Protein AF-A0A7S3REQ7-F1 (afdb_monomer)

Solvent-accessible surface area (backbone atoms only — not comparable to full-atom values): 10760 Å² total; per-residue (Å²): 141,84,82,83,81,77,80,78,79,78,77,77,80,77,82,78,81,77,78,81,82,80,76,94,77,82,92,74,96,72,90,78,77,92,70,91,80,74,68,68,62,64,54,51,56,54,49,48,52,51,52,54,48,50,57,35,47,73,63,22,51,68,44,98,86,69,49,41,22,11,65,69,78,65,46,72,83,40,31,57,56,64,66,68,45,51,27,49,51,52,10,56,74,68,71,48,57,46,77,49,53,65,56,72,48,95,43,92,86,44,72,34,63,54,50,59,65,39,61,78,68,54,61,82,80,71,82,72,51,73,67,59,48,51,54,48,50,54,51,48,53,66,70,52,55,83,70,71,77,67,93,55,93,70,60,67,72,61,54,51,55,58,63,76,73,110

Radius of gyration: 23.14 Å; Cα contacts (8 Å, |Δi|>4): 90; chains: 1; bounding box: 43×67×68 Å

Organism: NCBI:txid141414

Mean predicted aligned error: 14.49 Å

pLDDT: mean 77.17, std 16.41, range [40.5, 95.62]

Sequence (166 aa):
SERHDAQRLLISGGAFGTVPVRPPGKDGSDEGEEGRTGDGHANDVQNLFRQVDARWVSSSVQSADGVINCSVCGREGHPACGMRYWTALRAAWLRAAEEEIEHEPESFEDPGSLQTSRAGLVGPIRDLSEGELEDLEDCLDAVVRPFPRLKRSVPLTQAVQCAEAL

Nearest PDB structures (foldseek):
  7qtt-assembly1_I  TM=2.942E-01  e=1.526E+00  Homo sapiens
  8i0t-assembly1_v  TM=2.294E-01  e=1.350E+00  Homo sapiens
  8ch6-assembly1_I  TM=2.371E-01  e=1.836E+00  Homo sapiens

Secondary structure (DSSP, 8-state):
-------------PPP-PPPPPP-PPP-----------SHHHHHHHHHHHHHHHHHHHHSEEPTTSPEEPTTT--BS-S--SHHHHHHHHHHHHT--HHHHHS--SSSS--HHHHHHHHTTS-S-PPPPHHHHHHHHHHHHHH----PPPSS---HHHHHHHHHT-

Foldseek 3Di:
DDDDPPPPPPPPDDDDDDDDDDDDDDDDDDDDDPDPDDPPPVVQLVVLLVVLQVVLQVVFDQDPVRWTADPDPRDTDGSHDDDQSVLSSVCSNLVHDSVQSSDDAPDPPRCGSSNVVCVVVPDDPDDDDPVSVVVVVVVVVVVVDVPPPDPDDDPPVVVVVVVVVD

Structure (mmCIF, N/CA/C/O backbone):
data_AF-A0A7S3REQ7-F1
#
_entry.id   AF-A0A7S3REQ7-F1
#
loop_
_atom_site.group_PDB
_atom_site.id
_atom_site.type_symbol
_atom_site.label_atom_id
_atom_site.label_alt_id
_atom_site.label_comp_id
_atom_site.label_asym_id
_atom_site.label_entity_id
_atom_site.label_seq_id
_atom_site.pdbx_PDB_ins_code
_atom_site.Cartn_x
_atom_site.Cartn_y
_atom_site.Cartn_z
_atom_site.occupancy
_atom_site.B_iso_or_equiv
_atom_site.auth_seq_id
_atom_site.auth_comp_id
_atom_site.auth_asym_id
_atom_site.auth_atom_id
_atom_site.pdbx_PDB_model_num
ATOM 1 N N . SER A 1 1 ? -2.331 -40.127 -31.098 1.00 54.59 1 SER A N 1
ATOM 2 C CA . SER A 1 1 ? -1.267 -40.364 -30.114 1.00 54.59 1 SER A CA 1
ATOM 3 C C . SER A 1 1 ? -0.487 -39.077 -30.012 1.00 54.59 1 SER A C 1
ATOM 5 O O . SER A 1 1 ? 0.351 -38.868 -30.862 1.00 54.59 1 SER A O 1
ATOM 7 N N . GLU A 1 2 ? -0.846 -38.189 -29.087 1.00 50.97 2 GLU A N 1
ATOM 8 C CA . GLU A 1 2 ? -0.002 -37.078 -28.621 1.00 50.97 2 GLU A CA 1
ATOM 9 C C . GLU A 1 2 ? -0.709 -36.481 -27.403 1.00 50.97 2 GLU A C 1
ATOM 11 O O . GLU A 1 2 ? -1.811 -35.941 -27.492 1.00 50.97 2 GLU A O 1
ATOM 16 N N . ARG A 1 3 ? -0.141 -36.757 -26.228 1.00 49.88 3 ARG A N 1
ATOM 17 C CA . ARG A 1 3 ? -0.637 -36.308 -24.930 1.00 49.88 3 ARG A CA 1
ATOM 18 C C . ARG A 1 3 ? -0.030 -34.932 -24.680 1.00 49.88 3 ARG A C 1
ATOM 20 O O . ARG A 1 3 ? 1.186 -34.821 -24.589 1.00 49.88 3 ARG A O 1
ATOM 27 N N . HIS A 1 4 ? -0.863 -33.903 -24.575 1.00 52.41 4 HIS A N 1
ATOM 28 C CA . HIS A 1 4 ? -0.447 -32.622 -24.014 1.00 52.41 4 HIS A CA 1
ATOM 29 C C . HIS A 1 4 ? -0.501 -32.737 -22.486 1.00 52.41 4 HIS A C 1
ATOM 31 O O . HIS A 1 4 ? -1.559 -32.587 -21.877 1.00 52.41 4 HIS A O 1
ATOM 37 N N . ASP A 1 5 ? 0.644 -33.058 -21.883 1.00 53.03 5 ASP A N 1
ATOM 38 C CA . ASP A 1 5 ? 0.872 -32.997 -20.439 1.00 53.03 5 ASP A CA 1
ATOM 39 C C . ASP A 1 5 ? 0.959 -31.527 -20.001 1.00 53.03 5 ASP A C 1
ATOM 41 O O . ASP A 1 5 ? 2.008 -30.886 -20.057 1.00 53.03 5 ASP A O 1
ATOM 45 N N . ALA A 1 6 ? -0.174 -30.968 -19.578 1.00 51.41 6 ALA A N 1
ATOM 46 C CA . ALA A 1 6 ? -0.211 -29.697 -18.870 1.00 51.41 6 ALA A CA 1
ATOM 47 C C . ALA A 1 6 ? 0.249 -29.923 -17.421 1.00 51.41 6 ALA A C 1
ATOM 49 O O . ALA A 1 6 ? -0.538 -30.290 -16.546 1.00 51.41 6 ALA A O 1
ATOM 50 N N . GLN A 1 7 ? 1.540 -29.706 -17.169 1.00 46.25 7 GLN A N 1
ATOM 51 C CA . GLN A 1 7 ? 2.102 -29.641 -15.823 1.00 46.25 7 GLN A CA 1
ATOM 52 C C . GLN A 1 7 ? 1.502 -28.446 -15.066 1.00 46.25 7 GLN A C 1
ATOM 54 O O . GLN A 1 7 ? 1.957 -27.309 -15.173 1.00 46.25 7 GLN A O 1
ATOM 59 N N . ARG A 1 8 ? 0.462 -28.711 -14.270 1.00 41.44 8 ARG A N 1
ATOM 60 C CA . ARG A 1 8 ? 0.034 -27.836 -13.174 1.00 41.44 8 ARG A CA 1
ATOM 61 C C . ARG A 1 8 ? 1.127 -27.851 -12.103 1.00 41.44 8 ARG A C 1
ATOM 63 O O . ARG A 1 8 ? 1.160 -28.741 -11.257 1.00 41.44 8 ARG A O 1
ATOM 70 N N . LEU A 1 9 ? 2.022 -26.867 -12.147 1.00 48.44 9 LEU A N 1
ATOM 71 C CA . LEU A 1 9 ? 2.901 -26.538 -11.027 1.00 48.44 9 LEU A CA 1
ATOM 72 C C . LEU A 1 9 ? 2.035 -26.016 -9.875 1.00 48.44 9 LEU A C 1
ATOM 74 O O . LEU A 1 9 ? 1.567 -24.879 -9.881 1.00 48.44 9 LEU A O 1
ATOM 78 N N . LEU A 1 10 ? 1.784 -26.893 -8.905 1.00 42.00 10 LEU A N 1
ATOM 79 C CA . LEU A 1 10 ? 1.216 -26.544 -7.611 1.00 42.00 10 LEU A CA 1
ATOM 80 C C . LEU A 1 10 ? 2.260 -25.712 -6.858 1.00 42.00 10 LEU A C 1
ATOM 82 O O . LEU A 1 10 ? 3.212 -26.253 -6.301 1.00 42.00 10 LEU A O 1
ATOM 86 N N . ILE A 1 11 ? 2.100 -24.390 -6.871 1.00 48.00 11 ILE A N 1
ATOM 87 C CA . ILE A 1 11 ? 2.830 -23.504 -5.965 1.00 48.00 11 ILE A CA 1
ATOM 88 C C . ILE A 1 11 ? 2.230 -23.737 -4.577 1.00 48.00 11 ILE A C 1
ATOM 90 O O . ILE A 1 11 ? 1.151 -23.233 -4.271 1.00 48.00 11 ILE A O 1
ATOM 94 N N . SER A 1 12 ? 2.893 -24.562 -3.764 1.00 43.59 12 SER A N 1
ATOM 95 C CA . SER A 1 12 ? 2.559 -24.733 -2.350 1.00 43.59 12 SER A CA 1
ATOM 96 C C . SER A 1 12 ? 2.600 -23.374 -1.655 1.00 43.59 12 SER A C 1
ATOM 98 O O . SER A 1 12 ? 3.666 -22.773 -1.523 1.00 43.59 12 SER A O 1
ATOM 100 N N . GLY A 1 13 ? 1.435 -22.898 -1.214 1.00 42.00 13 GLY A N 1
ATOM 101 C CA . GLY A 1 13 ? 1.309 -21.729 -0.352 1.00 42.00 13 GLY A CA 1
ATOM 102 C C . GLY A 1 13 ? 2.035 -21.982 0.966 1.00 42.00 13 GLY A C 1
ATOM 103 O O . GLY A 1 13 ? 1.640 -22.848 1.746 1.00 42.00 13 GLY A O 1
ATOM 104 N N . GLY A 1 14 ? 3.133 -21.263 1.192 1.00 45.75 14 GLY A N 1
ATOM 105 C CA . GLY A 1 14 ? 3.802 -21.233 2.486 1.00 45.75 14 GLY A CA 1
ATOM 106 C C . GLY A 1 14 ? 2.903 -20.524 3.494 1.00 45.75 14 GLY A C 1
ATOM 107 O O . GLY A 1 14 ? 2.547 -19.367 3.291 1.00 45.75 14 GLY A O 1
ATOM 108 N N . ALA A 1 15 ? 2.520 -21.226 4.559 1.00 47.34 15 ALA A N 1
ATOM 109 C CA . ALA A 1 15 ? 1.741 -20.661 5.651 1.00 47.34 15 ALA A CA 1
ATOM 110 C C . ALA A 1 15 ? 2.531 -19.529 6.327 1.00 47.34 15 ALA A C 1
ATOM 112 O O . ALA A 1 15 ? 3.641 -19.742 6.820 1.00 47.34 15 ALA A O 1
ATOM 113 N N . PHE A 1 16 ? 1.959 -18.327 6.351 1.00 48.34 16 PHE A N 1
ATOM 114 C CA . PHE A 1 16 ? 2.506 -17.210 7.109 1.00 48.34 16 PHE A CA 1
ATOM 115 C C . PHE A 1 16 ? 2.399 -17.522 8.605 1.00 48.34 16 PHE A C 1
ATOM 117 O O . PHE A 1 16 ? 1.335 -17.892 9.103 1.00 48.34 16 PHE A O 1
ATOM 124 N N . GLY A 1 17 ? 3.510 -17.389 9.329 1.00 40.50 17 GLY A N 1
ATOM 125 C CA . GLY A 1 17 ? 3.514 -17.513 10.780 1.00 40.50 17 GLY A CA 1
ATOM 126 C C . GLY A 1 17 ? 2.686 -16.391 11.398 1.00 40.50 17 GLY A C 1
ATOM 127 O O . GLY A 1 17 ? 3.077 -15.228 11.345 1.00 40.50 17 GLY A O 1
ATOM 128 N N . THR A 1 18 ? 1.544 -16.733 11.989 1.00 44.75 18 THR A N 1
ATOM 129 C CA . THR A 1 18 ? 0.775 -15.819 12.837 1.00 44.75 18 THR A CA 1
ATOM 130 C C . THR A 1 18 ? 1.651 -15.399 14.014 1.00 44.75 18 THR A C 1
ATOM 132 O O . THR A 1 18 ? 2.078 -16.247 14.802 1.00 44.75 18 THR A O 1
ATOM 135 N N . VAL A 1 19 ? 1.952 -14.104 14.126 1.00 45.81 19 VAL A N 1
ATOM 136 C CA . VAL A 1 19 ? 2.742 -13.565 15.240 1.00 45.81 19 VAL A CA 1
ATOM 137 C C . VAL A 1 19 ? 1.961 -13.793 16.544 1.00 45.81 19 VAL A C 1
ATOM 139 O O . VAL A 1 19 ? 0.792 -13.411 16.615 1.00 45.81 19 VAL A O 1
ATOM 142 N N . PRO A 1 20 ? 2.551 -14.427 17.574 1.00 42.28 20 PRO A N 1
ATOM 143 C CA . PRO A 1 20 ? 1.849 -14.700 18.821 1.00 42.28 20 PRO A CA 1
ATOM 144 C C . PRO A 1 20 ? 1.484 -13.397 19.544 1.00 42.28 20 PRO A C 1
ATOM 146 O O . PRO A 1 20 ? 2.341 -12.553 19.811 1.00 42.28 20 PRO A O 1
ATOM 149 N N . VAL A 1 21 ? 0.203 -13.253 19.889 1.00 46.50 21 VAL A N 1
ATOM 150 C CA . VAL A 1 21 ? -0.314 -12.161 20.724 1.00 46.50 21 VAL A CA 1
ATOM 151 C C . VAL A 1 21 ? 0.260 -12.310 22.133 1.00 46.50 21 VAL A C 1
ATOM 153 O O . VAL A 1 21 ? 0.073 -13.334 22.793 1.00 46.50 21 VAL A O 1
ATOM 156 N N . ARG A 1 22 ? 0.996 -11.295 22.593 1.00 53.50 22 ARG A N 1
ATOM 157 C CA . ARG A 1 22 ? 1.608 -11.273 23.926 1.00 53.50 22 ARG A CA 1
ATOM 158 C C . ARG A 1 22 ? 0.518 -11.006 24.981 1.00 53.50 22 ARG A C 1
ATOM 160 O O . ARG A 1 22 ? -0.236 -10.049 24.814 1.00 53.50 22 ARG A O 1
ATOM 167 N N . PRO A 1 23 ? 0.405 -11.818 26.048 1.00 60.19 23 PRO A N 1
ATOM 168 C CA . PRO A 1 23 ? -0.595 -11.602 27.090 1.00 60.19 23 PRO A CA 1
ATOM 169 C C . PRO A 1 23 ? -0.295 -10.333 27.912 1.00 60.19 23 PRO A C 1
ATOM 171 O O . PRO A 1 23 ? 0.875 -9.953 28.033 1.00 60.19 23 PRO A O 1
ATOM 174 N N . PRO A 1 24 ? -1.322 -9.698 28.508 1.00 62.41 24 PRO A N 1
ATOM 175 C CA . PRO A 1 24 ? -1.160 -8.506 29.337 1.00 62.41 24 PRO A CA 1
ATOM 176 C C . PRO A 1 24 ? -0.373 -8.842 30.613 1.00 62.41 24 PRO A C 1
ATOM 178 O O . PRO A 1 24 ? -0.821 -9.615 31.463 1.00 62.41 24 PRO A O 1
ATOM 181 N N . GLY A 1 25 ? 0.837 -8.291 30.715 1.00 59.19 25 GLY A N 1
ATOM 182 C CA . GLY A 1 25 ? 1.707 -8.386 31.885 1.00 59.19 25 GLY A CA 1
ATOM 183 C C . GLY A 1 25 ? 1.410 -7.273 32.889 1.00 59.19 25 GLY A C 1
ATOM 184 O O . GLY A 1 25 ? 1.221 -6.129 32.495 1.00 59.19 25 GLY A O 1
ATOM 185 N N . LYS A 1 26 ? 1.358 -7.655 34.169 1.00 58.75 26 LYS A N 1
ATOM 186 C CA . LYS A 1 26 ? 1.062 -6.828 35.348 1.00 58.75 26 LYS A CA 1
ATOM 187 C C . LYS A 1 26 ? 2.061 -5.692 35.579 1.00 58.75 26 LYS A C 1
ATOM 189 O O . LYS A 1 26 ? 3.260 -5.861 35.370 1.00 58.75 26 LYS A O 1
ATOM 194 N N . ASP A 1 27 ? 1.510 -4.615 36.125 1.00 60.78 27 ASP A N 1
ATOM 195 C CA . ASP A 1 27 ? 2.131 -3.340 36.466 1.00 60.78 27 ASP A CA 1
ATOM 196 C C . ASP A 1 27 ? 3.315 -3.479 37.434 1.00 60.78 27 ASP A C 1
ATOM 198 O O . ASP A 1 27 ? 3.189 -4.013 38.540 1.00 60.78 27 ASP A O 1
ATOM 202 N N . GLY A 1 28 ? 4.465 -2.958 37.010 1.00 57.72 28 GLY A N 1
ATOM 203 C CA . GLY A 1 28 ? 5.620 -2.665 37.847 1.00 57.72 28 GLY A CA 1
ATOM 204 C C . GLY A 1 28 ? 6.092 -1.255 37.515 1.00 57.72 28 GLY A C 1
ATOM 205 O O . GLY A 1 28 ? 6.515 -1.002 36.392 1.00 57.72 28 GLY A O 1
ATOM 206 N N . SER A 1 29 ? 5.941 -0.347 38.476 1.00 62.56 29 SER A N 1
ATOM 207 C CA . SER A 1 29 ? 6.325 1.059 38.388 1.00 62.56 29 SER A CA 1
ATOM 208 C C . SER A 1 29 ? 7.840 1.194 38.228 1.00 62.56 29 SER A C 1
ATOM 210 O O . SER A 1 29 ? 8.572 0.913 39.174 1.00 62.56 29 SER A O 1
ATOM 212 N N . ASP A 1 30 ? 8.292 1.630 37.055 1.00 56.00 30 ASP A N 1
ATOM 213 C CA . ASP A 1 30 ? 9.680 2.017 36.797 1.00 56.00 30 ASP A CA 1
ATOM 214 C C . ASP A 1 30 ? 9.673 3.382 36.095 1.00 56.00 30 ASP A C 1
ATOM 216 O O . ASP A 1 30 ? 9.017 3.575 35.067 1.00 56.00 30 ASP A O 1
ATOM 220 N N . GLU A 1 31 ? 10.306 4.366 36.731 1.00 61.41 31 GLU A N 1
ATOM 221 C CA . GLU A 1 31 ? 10.317 5.760 36.299 1.00 61.41 31 GLU A CA 1
ATOM 222 C C . GLU A 1 31 ? 11.351 5.977 35.181 1.00 61.41 31 GLU A C 1
ATOM 224 O O . GLU A 1 31 ? 12.542 6.129 35.430 1.00 61.41 31 GLU A O 1
ATOM 229 N N . GLY A 1 32 ? 10.853 6.060 33.944 1.00 52.00 32 GLY A N 1
ATOM 230 C CA . GLY A 1 32 ? 11.145 7.184 33.047 1.00 52.00 32 GLY A CA 1
ATOM 231 C C . GLY A 1 32 ? 12.545 7.291 32.439 1.00 52.00 32 GLY A C 1
ATOM 232 O O . GLY A 1 32 ? 13.171 8.344 32.528 1.00 52.00 32 GLY A O 1
ATOM 233 N N . GLU A 1 33 ? 13.003 6.256 31.739 1.00 53.12 33 GLU A N 1
ATOM 234 C CA . GLU A 1 33 ? 14.035 6.390 30.707 1.00 53.12 33 GLU A CA 1
ATOM 235 C C . GLU A 1 33 ? 13.386 7.022 29.453 1.00 53.12 33 GLU A C 1
ATOM 237 O O . GLU A 1 33 ? 12.521 6.409 28.823 1.00 53.12 33 GLU A O 1
ATOM 242 N N . GLU A 1 34 ? 13.751 8.262 29.094 1.00 52.62 34 GLU A N 1
ATOM 243 C CA . GLU A 1 34 ? 13.310 8.946 27.862 1.00 52.62 34 GLU A CA 1
ATOM 244 C C . GLU A 1 34 ? 13.912 8.253 26.623 1.00 52.62 34 GLU A C 1
ATOM 246 O O . GLU A 1 34 ? 14.895 8.679 26.011 1.00 52.62 34 GLU A O 1
ATOM 251 N N . GLY A 1 35 ? 13.330 7.105 26.284 1.00 48.22 35 GLY A N 1
ATOM 252 C CA . GLY A 1 35 ? 13.756 6.220 25.216 1.00 48.22 35 GLY A CA 1
ATOM 253 C C . GLY A 1 35 ? 13.270 6.681 23.847 1.00 48.22 35 GLY A C 1
ATOM 254 O O . GLY A 1 35 ? 12.113 6.476 23.474 1.00 48.22 35 GLY A O 1
ATOM 255 N N . ARG A 1 36 ? 14.206 7.209 23.050 1.00 58.16 36 ARG A N 1
ATOM 256 C CA . ARG A 1 36 ? 14.134 7.276 21.579 1.00 58.16 36 ARG A CA 1
ATOM 257 C C . ARG A 1 36 ? 13.678 5.927 21.003 1.00 58.16 36 ARG A C 1
ATOM 259 O O . ARG A 1 36 ? 14.483 5.018 20.827 1.00 58.16 36 ARG A O 1
ATOM 266 N N . THR A 1 37 ? 12.397 5.806 20.674 1.00 51.94 37 THR A N 1
ATOM 267 C CA . THR A 1 37 ? 11.785 4.594 20.101 1.00 51.94 37 THR A CA 1
ATOM 268 C C . THR A 1 37 ? 11.034 4.925 18.807 1.00 51.94 37 THR A C 1
ATOM 270 O O . THR A 1 37 ? 9.873 4.583 18.634 1.00 51.94 37 THR A O 1
ATOM 273 N N . GLY A 1 38 ? 11.693 5.617 17.870 1.00 56.03 38 GLY A N 1
ATOM 274 C CA . GLY A 1 38 ? 11.098 5.973 16.570 1.00 56.03 38 GLY A CA 1
ATOM 275 C C . GLY A 1 38 ? 11.439 5.024 15.412 1.00 56.03 38 GLY A C 1
ATOM 276 O O . GLY A 1 38 ? 10.637 4.845 14.499 1.00 56.03 38 GLY A O 1
ATOM 277 N N . ASP A 1 39 ? 12.603 4.367 15.442 1.00 58.16 39 ASP A N 1
ATOM 278 C CA . ASP A 1 39 ? 13.178 3.770 14.220 1.00 58.16 39 ASP A CA 1
ATOM 279 C C . ASP A 1 39 ? 12.808 2.297 13.972 1.00 58.16 39 ASP A C 1
ATOM 281 O O . ASP A 1 39 ? 13.076 1.745 12.901 1.00 58.16 39 ASP A O 1
ATOM 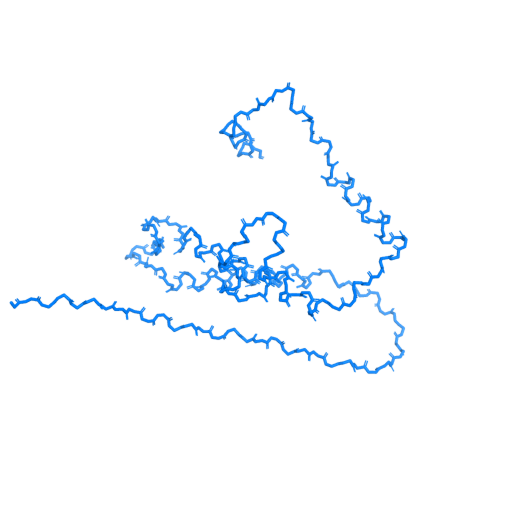285 N N . GLY A 1 40 ? 12.173 1.623 14.934 1.00 63.78 40 GLY A N 1
ATOM 286 C CA . GLY A 1 40 ? 11.833 0.200 14.805 1.00 63.78 40 GLY A CA 1
ATOM 287 C C . GLY A 1 40 ? 10.762 -0.080 13.745 1.00 63.78 40 GLY A C 1
ATOM 288 O O . GLY A 1 40 ? 10.833 -1.082 13.036 1.00 63.78 40 GLY A O 1
ATOM 289 N N . HIS A 1 41 ? 9.789 0.822 13.597 1.00 65.62 41 HIS A N 1
ATOM 290 C CA . HIS A 1 41 ? 8.618 0.582 12.751 1.00 65.62 41 HIS A CA 1
ATOM 291 C C . HIS A 1 41 ? 8.916 0.739 11.253 1.00 65.62 41 HIS A C 1
ATOM 293 O O . HIS A 1 41 ? 8.483 -0.080 10.443 1.00 65.62 41 HIS A O 1
ATOM 299 N N . ALA A 1 42 ? 9.717 1.743 10.880 1.00 67.44 42 ALA A N 1
ATOM 300 C CA . ALA A 1 42 ? 10.114 1.968 9.489 1.00 67.44 42 ALA A CA 1
ATOM 301 C C . ALA A 1 42 ? 10.917 0.786 8.917 1.00 67.44 42 ALA A C 1
ATOM 303 O O . ALA A 1 42 ? 10.727 0.394 7.764 1.00 67.44 42 ALA A O 1
ATOM 304 N N . ASN A 1 43 ? 11.772 0.176 9.742 1.00 78.12 43 ASN A N 1
ATOM 305 C CA . ASN A 1 43 ? 12.546 -0.999 9.355 1.00 78.12 43 ASN A CA 1
ATOM 306 C C . ASN A 1 43 ? 11.663 -2.240 9.147 1.00 78.12 43 ASN A C 1
ATOM 308 O O . ASN A 1 43 ? 11.927 -3.033 8.244 1.00 78.12 43 ASN A O 1
ATOM 312 N N . ASP A 1 44 ? 10.593 -2.396 9.929 1.00 82.94 44 ASP A N 1
ATOM 313 C CA . ASP A 1 44 ? 9.675 -3.534 9.802 1.00 82.94 44 ASP A CA 1
ATOM 314 C C . ASP A 1 44 ? 8.915 -3.507 8.465 1.00 82.94 44 ASP A C 1
ATOM 316 O O . ASP A 1 44 ? 8.870 -4.502 7.741 1.00 82.94 44 ASP A O 1
ATOM 320 N N . VAL A 1 45 ? 8.414 -2.334 8.063 1.00 79.44 45 VAL A N 1
ATOM 321 C CA . VAL A 1 45 ? 7.714 -2.165 6.777 1.00 79.44 45 VAL A CA 1
ATOM 322 C C . VAL A 1 45 ? 8.641 -2.433 5.586 1.00 79.44 45 VAL A C 1
ATOM 324 O O . VAL A 1 45 ? 8.266 -3.145 4.655 1.00 79.44 45 VAL A O 1
ATOM 327 N N . GLN A 1 46 ? 9.879 -1.929 5.619 1.00 83.38 46 GLN A N 1
ATOM 328 C CA . GLN A 1 46 ? 10.854 -2.209 4.558 1.00 83.38 46 GLN A CA 1
ATOM 329 C C . GLN A 1 46 ? 11.207 -3.699 4.470 1.00 83.38 46 GLN A C 1
ATOM 331 O O . GLN A 1 46 ? 11.385 -4.232 3.372 1.00 83.38 46 GLN A O 1
ATOM 336 N N . ASN A 1 47 ? 11.285 -4.390 5.608 1.00 88.06 47 ASN A N 1
ATOM 337 C CA . ASN A 1 47 ? 11.536 -5.826 5.636 1.00 88.06 47 ASN A CA 1
ATOM 338 C C . ASN A 1 47 ? 10.371 -6.627 5.040 1.00 88.06 47 ASN A C 1
ATOM 340 O O . ASN A 1 47 ? 10.627 -7.601 4.332 1.00 88.06 47 ASN A O 1
ATOM 344 N N . LEU A 1 48 ? 9.119 -6.210 5.260 1.00 88.44 48 LEU A N 1
ATOM 345 C CA . LEU A 1 48 ? 7.945 -6.835 4.636 1.00 88.44 48 LEU A CA 1
ATOM 346 C C . LEU A 1 48 ? 8.005 -6.744 3.108 1.00 88.44 48 LEU A C 1
ATOM 348 O O . LEU A 1 48 ? 7.836 -7.755 2.426 1.00 88.44 48 LEU A O 1
ATOM 352 N N . PHE A 1 49 ? 8.323 -5.567 2.564 1.00 85.88 49 PHE A N 1
ATOM 353 C CA . PHE A 1 49 ? 8.461 -5.399 1.116 1.00 85.88 49 PHE A CA 1
ATOM 354 C C . PHE A 1 49 ? 9.574 -6.272 0.537 1.00 85.88 49 PHE A C 1
ATOM 356 O O . PHE A 1 49 ? 9.348 -6.985 -0.438 1.00 85.88 49 PHE A O 1
ATOM 363 N N . ARG A 1 50 ? 10.735 -6.329 1.200 1.00 89.81 50 ARG A N 1
ATOM 364 C CA . ARG A 1 50 ? 11.833 -7.216 0.783 1.00 89.81 50 ARG A CA 1
ATOM 365 C C . ARG A 1 50 ? 11.441 -8.692 0.781 1.00 89.81 50 ARG A C 1
ATOM 367 O O . ARG A 1 50 ? 11.905 -9.428 -0.083 1.00 89.81 50 ARG A O 1
ATOM 374 N N . GLN A 1 51 ? 10.614 -9.141 1.726 1.00 90.69 51 GLN A N 1
ATOM 375 C CA . GLN A 1 51 ? 10.144 -10.530 1.770 1.00 90.69 51 GLN A CA 1
ATOM 376 C C . GLN A 1 51 ? 9.215 -10.855 0.598 1.00 90.69 51 GLN A C 1
ATOM 378 O O . GLN A 1 51 ? 9.372 -11.899 -0.039 1.00 90.69 51 GLN A O 1
ATOM 383 N N . VAL A 1 52 ? 8.277 -9.953 0.289 1.00 92.12 52 VAL A N 1
ATOM 384 C CA . VAL A 1 52 ? 7.395 -10.090 -0.878 1.00 92.12 52 VAL A CA 1
ATOM 385 C C . VAL A 1 52 ? 8.226 -10.104 -2.160 1.00 92.12 52 VAL A C 1
ATOM 387 O O . VAL A 1 52 ? 8.085 -11.023 -2.967 1.00 92.12 52 VAL A O 1
ATOM 390 N N . ASP A 1 53 ? 9.152 -9.159 -2.315 1.00 89.44 53 ASP A N 1
ATOM 391 C CA . ASP A 1 53 ? 10.030 -9.090 -3.483 1.00 89.44 53 ASP A CA 1
ATOM 392 C C . ASP A 1 53 ? 10.885 -10.348 -3.625 1.00 89.44 53 ASP A C 1
ATOM 394 O O . ASP A 1 53 ? 10.927 -10.930 -4.706 1.00 89.44 53 ASP A O 1
ATOM 398 N N . ALA A 1 54 ? 11.501 -10.836 -2.545 1.00 90.19 54 ALA A N 1
ATOM 399 C CA . ALA A 1 54 ? 12.288 -12.066 -2.570 1.00 90.19 54 ALA A CA 1
ATOM 400 C C . ALA A 1 54 ? 11.457 -13.268 -3.051 1.00 90.19 54 ALA A C 1
ATOM 402 O O . ALA A 1 54 ? 11.913 -14.013 -3.919 1.00 90.19 54 ALA A O 1
ATOM 403 N N . ARG A 1 55 ? 10.215 -13.423 -2.565 1.00 91.12 55 ARG A N 1
ATOM 404 C CA . ARG A 1 55 ? 9.293 -14.487 -3.008 1.00 91.12 55 ARG A CA 1
ATOM 405 C C . ARG A 1 55 ? 9.023 -14.414 -4.512 1.00 91.12 55 ARG A C 1
ATOM 407 O O . AR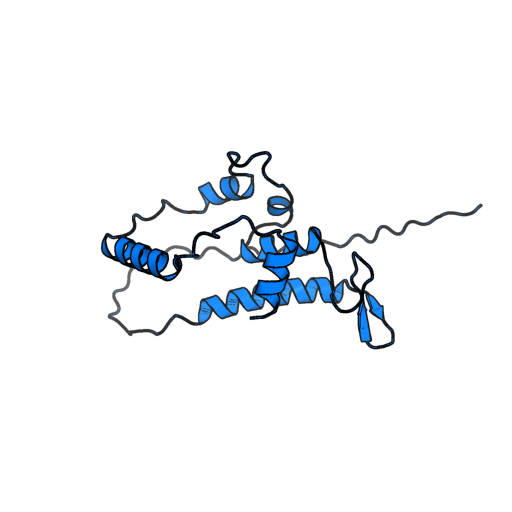G A 1 55 ? 9.045 -15.442 -5.198 1.00 91.12 55 ARG A O 1
ATOM 414 N N . TRP A 1 56 ? 8.762 -13.218 -5.033 1.00 90.31 56 TRP A N 1
ATOM 415 C CA . TRP A 1 56 ? 8.472 -13.037 -6.455 1.00 90.31 56 TRP A CA 1
ATOM 416 C C . TRP A 1 56 ? 9.723 -13.156 -7.326 1.00 90.31 56 TRP A C 1
ATOM 418 O O . TRP A 1 56 ? 9.642 -13.732 -8.408 1.00 90.31 56 TRP A O 1
ATOM 428 N N . VAL A 1 57 ? 10.889 -12.707 -6.852 1.00 88.56 57 VAL A N 1
ATOM 429 C CA . VAL A 1 57 ? 12.180 -12.915 -7.527 1.00 88.56 57 VAL A CA 1
ATOM 430 C C . VAL A 1 57 ? 12.495 -14.405 -7.628 1.00 88.56 57 VAL A C 1
ATOM 432 O O . VAL A 1 57 ? 12.856 -14.869 -8.706 1.00 88.56 57 VAL A O 1
ATOM 435 N N . SER A 1 58 ? 12.284 -15.193 -6.572 1.00 87.00 58 SER A N 1
ATOM 436 C CA . SER A 1 58 ? 12.458 -16.653 -6.634 1.00 87.00 58 SER A CA 1
ATOM 437 C C . SER A 1 58 ? 11.489 -17.348 -7.597 1.00 87.00 58 SER A C 1
ATOM 439 O O . SER A 1 58 ? 11.788 -18.435 -8.078 1.00 87.00 58 SER A O 1
ATOM 441 N N . SER A 1 59 ? 10.342 -16.729 -7.881 1.00 82.38 59 SER A N 1
ATOM 442 C CA . SER A 1 59 ? 9.343 -17.244 -8.829 1.00 82.38 59 SER A CA 1
ATOM 443 C C . SER A 1 59 ? 9.566 -16.751 -10.265 1.00 82.38 59 SER A C 1
ATOM 445 O O . SER A 1 59 ? 8.907 -17.223 -11.192 1.00 82.38 59 SER A O 1
ATOM 447 N N . SER A 1 60 ? 10.455 -15.773 -10.454 1.00 85.31 60 SER A N 1
ATOM 448 C CA . SER A 1 60 ? 10.776 -15.199 -11.758 1.00 85.31 60 SER A CA 1
ATOM 449 C C . SER A 1 60 ? 11.723 -16.102 -12.549 1.00 85.31 60 SER A C 1
ATOM 451 O O . SER A 1 60 ? 12.508 -1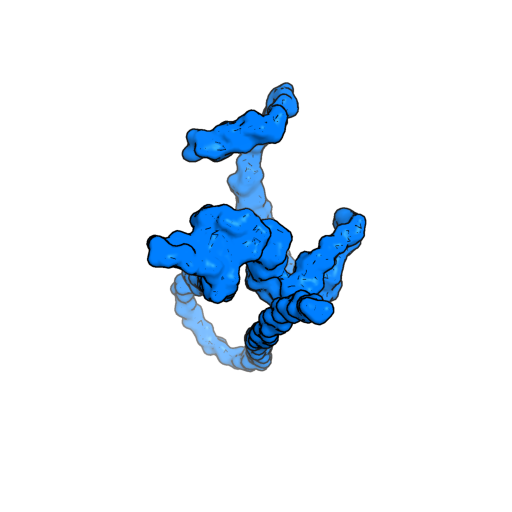6.864 -11.981 1.00 85.31 60 SER A O 1
ATOM 453 N N . VAL A 1 61 ? 11.656 -16.018 -13.878 1.00 82.94 61 VAL A N 1
ATOM 454 C CA . VAL A 1 61 ? 12.587 -16.745 -14.746 1.00 82.94 61 VAL A CA 1
ATOM 455 C C . VAL A 1 61 ? 13.835 -15.886 -14.905 1.00 82.94 61 VAL A C 1
ATOM 457 O O . VAL A 1 61 ? 13.752 -14.760 -15.397 1.00 82.94 61 VAL A O 1
ATOM 460 N N . GLN A 1 62 ? 14.986 -16.413 -14.494 1.00 85.75 62 GLN A N 1
ATOM 461 C CA . GLN A 1 62 ? 16.271 -15.777 -14.769 1.00 85.75 62 GLN A CA 1
ATOM 462 C C . GLN A 1 62 ? 16.729 -16.161 -16.177 1.00 85.75 62 GLN A C 1
ATOM 464 O O . GLN A 1 62 ? 16.844 -17.346 -16.501 1.00 85.75 62 GLN A O 1
ATOM 469 N N . SER A 1 63 ? 16.982 -15.158 -17.016 1.00 84.31 63 SER A N 1
ATOM 470 C CA . SER A 1 63 ? 17.671 -15.352 -18.293 1.00 84.31 63 SER A CA 1
ATOM 471 C C . SER A 1 63 ? 19.113 -15.817 -18.061 1.00 84.31 63 SER A C 1
ATOM 473 O O . SER A 1 63 ? 19.690 -15.572 -17.001 1.00 84.31 63 SER A O 1
ATOM 475 N N . ALA A 1 64 ? 19.731 -16.432 -19.076 1.00 85.38 64 ALA A N 1
ATOM 476 C CA . ALA A 1 64 ? 21.139 -16.846 -19.026 1.00 85.38 64 ALA A CA 1
ATOM 477 C C . ALA A 1 64 ? 22.101 -15.682 -18.704 1.00 85.38 64 ALA A C 1
ATOM 479 O O . ALA A 1 64 ? 23.147 -15.898 -18.098 1.00 85.38 64 ALA A O 1
ATOM 480 N N . ASP A 1 65 ? 21.703 -14.454 -19.042 1.00 90.12 65 ASP A N 1
ATOM 481 C CA . ASP A 1 65 ? 22.456 -13.220 -18.797 1.00 90.12 65 ASP A CA 1
ATOM 482 C C . ASP A 1 65 ? 22.216 -12.610 -17.398 1.00 90.12 65 ASP A C 1
ATOM 484 O O . ASP A 1 65 ? 22.679 -11.509 -17.108 1.00 90.12 65 ASP A O 1
ATOM 488 N N . GLY A 1 66 ? 21.465 -13.288 -16.519 1.00 89.31 66 GLY A N 1
ATOM 489 C CA . GLY A 1 66 ? 21.152 -12.815 -15.163 1.00 89.31 66 GLY A CA 1
ATOM 490 C C . GLY A 1 66 ? 20.041 -11.759 -15.088 1.00 89.31 66 GLY A C 1
ATOM 491 O O . GLY A 1 66 ? 19.771 -11.224 -14.013 1.00 89.31 66 GLY A O 1
ATOM 492 N N . VAL A 1 67 ? 19.377 -11.462 -16.208 1.00 92.31 67 VAL A N 1
ATOM 493 C CA . VAL A 1 67 ? 18.235 -10.539 -16.257 1.00 92.31 67 VAL A CA 1
ATOM 494 C C . VAL A 1 67 ? 16.985 -11.217 -15.689 1.00 92.31 67 VAL A C 1
ATOM 496 O O . VAL A 1 67 ? 16.664 -12.355 -16.038 1.00 92.31 67 VAL A O 1
ATOM 499 N N . ILE A 1 68 ? 16.283 -10.509 -14.802 1.00 92.50 68 ILE A N 1
ATOM 500 C CA . ILE A 1 68 ? 15.016 -10.954 -14.212 1.00 92.50 68 ILE A CA 1
ATOM 501 C C . ILE A 1 68 ? 13.880 -10.669 -15.198 1.00 92.50 68 ILE A C 1
ATOM 503 O O . ILE A 1 68 ? 13.625 -9.505 -15.524 1.00 92.50 68 ILE A O 1
ATOM 507 N N . ASN A 1 69 ? 13.165 -11.721 -15.606 1.00 92.81 69 ASN A N 1
ATOM 508 C CA . ASN A 1 69 ? 11.968 -11.609 -16.435 1.00 92.81 69 ASN A CA 1
ATOM 509 C C . ASN A 1 69 ? 10.711 -11.770 -15.585 1.00 92.81 69 ASN A C 1
ATOM 511 O O . ASN A 1 69 ? 10.574 -12.726 -14.815 1.00 92.81 69 ASN A O 1
ATOM 515 N N . CYS A 1 70 ? 9.753 -10.873 -15.784 1.00 91.81 70 CYS A N 1
ATOM 516 C CA . CYS A 1 70 ? 8.486 -10.906 -15.080 1.00 91.81 70 CYS A CA 1
ATOM 517 C C . CYS A 1 70 ? 7.714 -12.190 -15.385 1.00 91.81 70 CYS A C 1
ATOM 519 O O . CYS A 1 70 ? 7.356 -12.453 -16.533 1.00 91.81 70 CYS A O 1
ATOM 521 N N . SER A 1 71 ? 7.372 -12.944 -14.341 1.00 88.94 71 SER A N 1
ATOM 522 C CA . SER A 1 71 ? 6.586 -14.183 -14.455 1.00 88.94 71 SER A CA 1
ATOM 523 C C . SER A 1 71 ? 5.168 -13.978 -15.017 1.00 88.94 71 SER A C 1
ATOM 525 O O . SER A 1 71 ? 4.553 -14.934 -15.485 1.00 88.94 71 SER A O 1
ATOM 527 N N . VAL A 1 72 ? 4.646 -12.744 -14.987 1.00 89.12 72 VAL A N 1
ATOM 528 C CA . VAL A 1 72 ? 3.281 -12.404 -15.429 1.00 89.12 72 VAL A CA 1
ATOM 529 C C . VAL A 1 72 ? 3.254 -11.832 -16.848 1.00 89.12 72 VAL A C 1
ATOM 531 O O . VAL A 1 72 ? 2.459 -12.282 -17.668 1.00 89.12 72 VAL A O 1
ATOM 534 N N . CYS A 1 73 ? 4.097 -10.840 -17.158 1.00 91.69 73 CYS A N 1
ATOM 535 C CA . CYS A 1 73 ? 4.077 -10.163 -18.463 1.00 91.69 73 CYS A CA 1
ATOM 536 C C . CYS A 1 73 ? 5.266 -10.485 -19.379 1.00 91.69 73 CYS A C 1
ATOM 538 O O . CYS A 1 73 ? 5.292 -10.005 -20.511 1.00 91.69 73 CYS A O 1
ATOM 540 N N . GLY A 1 74 ? 6.260 -11.238 -18.897 1.00 90.94 74 GLY A N 1
ATOM 541 C CA . GLY A 1 74 ? 7.457 -11.623 -19.651 1.00 90.94 74 GLY A CA 1
ATOM 542 C C . GLY A 1 74 ? 8.462 -10.499 -19.919 1.00 90.94 74 GLY A C 1
ATOM 543 O O . GLY A 1 74 ? 9.490 -10.756 -20.534 1.00 90.94 74 GLY A O 1
ATOM 544 N N . ARG A 1 75 ? 8.193 -9.259 -19.487 1.00 91.50 75 ARG A N 1
ATOM 545 C CA . ARG A 1 75 ? 9.118 -8.129 -19.670 1.00 91.50 75 ARG A CA 1
ATOM 546 C C . ARG A 1 75 ? 10.250 -8.173 -18.648 1.00 91.50 75 ARG A C 1
ATOM 548 O O . ARG A 1 75 ? 10.060 -8.619 -17.518 1.00 91.50 75 ARG A O 1
ATOM 555 N N . GLU A 1 76 ? 11.396 -7.648 -19.047 1.00 93.56 76 GLU A N 1
ATOM 556 C CA . GLU A 1 76 ? 12.595 -7.559 -18.219 1.00 93.56 76 GLU A CA 1
ATOM 557 C C . GLU A 1 76 ? 12.467 -6.486 -17.122 1.00 93.56 76 GLU A C 1
ATOM 559 O O . GLU A 1 76 ? 11.656 -5.556 -17.209 1.00 93.56 76 GLU A O 1
ATOM 564 N N . GLY A 1 77 ? 13.285 -6.615 -16.077 1.00 88.44 77 GLY A N 1
ATOM 565 C CA . GLY A 1 77 ? 13.506 -5.569 -15.074 1.00 88.44 77 GLY A CA 1
ATOM 566 C C . GLY A 1 77 ? 12.591 -5.612 -13.848 1.00 88.44 77 GLY A C 1
ATOM 567 O O . GLY A 1 77 ? 12.692 -4.732 -13.000 1.00 88.44 77 GLY A O 1
ATOM 568 N N . HIS A 1 78 ? 11.711 -6.611 -13.722 1.00 89.69 78 HIS A N 1
ATOM 569 C CA . HIS A 1 78 ? 10.887 -6.800 -12.523 1.00 89.69 78 HIS A CA 1
ATOM 570 C C . HIS A 1 78 ? 10.416 -8.258 -12.368 1.00 89.69 78 HIS A C 1
ATOM 572 O O . HIS A 1 78 ? 10.216 -8.943 -13.370 1.00 89.69 78 HIS A O 1
ATOM 578 N N . PRO A 1 79 ? 10.208 -8.753 -11.133 1.00 88.25 79 PRO A N 1
ATOM 579 C CA . PRO A 1 79 ? 9.893 -10.165 -10.892 1.00 88.25 79 PRO A CA 1
ATOM 580 C C . PRO A 1 79 ? 8.428 -10.546 -11.17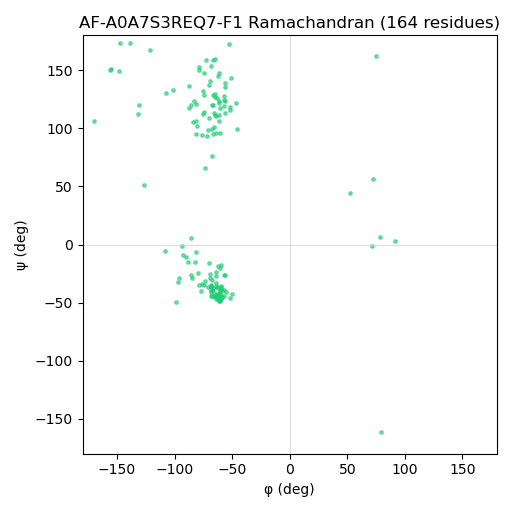5 1.00 88.25 79 PRO A C 1
ATOM 582 O O . PRO A 1 79 ? 8.139 -11.651 -11.650 1.00 88.25 79 PRO A O 1
ATOM 585 N N . ALA A 1 80 ? 7.492 -9.635 -10.898 1.00 90.75 80 ALA A N 1
ATOM 586 C CA . ALA A 1 80 ? 6.058 -9.817 -11.103 1.00 90.75 80 ALA A CA 1
ATOM 587 C C . ALA A 1 80 ? 5.362 -8.462 -11.284 1.00 90.75 80 ALA A C 1
ATOM 589 O O . ALA A 1 80 ? 5.817 -7.450 -10.757 1.00 90.75 80 ALA A O 1
ATOM 590 N N . CYS A 1 81 ? 4.260 -8.434 -12.032 1.00 90.88 81 CYS A N 1
ATOM 591 C CA . CYS A 1 81 ? 3.432 -7.243 -12.197 1.00 90.88 81 CYS A CA 1
ATOM 592 C C . CYS A 1 81 ? 1.943 -7.584 -12.151 1.00 90.88 81 CYS A C 1
ATOM 594 O O . CYS A 1 81 ? 1.544 -8.751 -12.138 1.00 90.88 81 CYS A O 1
ATOM 596 N N . GLY A 1 82 ? 1.119 -6.539 -12.150 1.00 91.50 82 GLY A N 1
ATOM 597 C CA . GLY A 1 82 ? -0.332 -6.661 -12.169 1.00 91.50 82 GLY A CA 1
ATOM 598 C C . GLY A 1 82 ? -0.920 -6.996 -10.802 1.00 91.50 82 GLY A C 1
ATOM 599 O O . GLY A 1 82 ? -0.288 -6.792 -9.765 1.00 91.50 82 GLY A O 1
ATOM 600 N N . MET A 1 83 ? -2.157 -7.492 -10.827 1.00 90.19 83 MET A N 1
ATOM 601 C CA . MET A 1 83 ? -2.988 -7.611 -9.629 1.00 90.19 83 MET A CA 1
ATOM 602 C C . MET A 1 83 ? -2.366 -8.523 -8.570 1.00 90.19 83 MET A C 1
ATOM 604 O O . MET A 1 83 ? -2.278 -8.134 -7.419 1.00 90.19 83 MET A O 1
ATOM 608 N N . ARG A 1 84 ? -1.824 -9.687 -8.953 1.00 89.56 84 ARG A N 1
ATOM 609 C CA . ARG A 1 84 ? -1.275 -10.657 -7.985 1.00 89.56 84 ARG A CA 1
ATOM 610 C C . ARG A 1 84 ? -0.117 -10.106 -7.150 1.00 89.56 84 ARG A C 1
ATOM 612 O O . ARG A 1 84 ? -0.052 -10.369 -5.954 1.00 89.56 84 ARG A O 1
ATOM 619 N N . TYR A 1 85 ? 0.790 -9.348 -7.769 1.00 92.12 85 TYR A N 1
ATOM 620 C CA . TYR A 1 85 ? 1.886 -8.703 -7.039 1.00 92.12 85 TYR A CA 1
ATOM 621 C C . TYR A 1 85 ? 1.344 -7.633 -6.085 1.00 92.12 85 TYR A C 1
ATOM 623 O O . TYR A 1 85 ? 1.721 -7.605 -4.916 1.00 92.12 85 TYR A O 1
ATOM 631 N N . TRP A 1 86 ? 0.401 -6.810 -6.556 1.00 92.44 86 TRP A N 1
ATOM 632 C CA . TRP A 1 86 ? -0.253 -5.790 -5.735 1.00 92.44 86 TRP A CA 1
ATOM 633 C C . TRP A 1 86 ? -1.027 -6.375 -4.554 1.00 92.44 86 TRP A C 1
ATOM 635 O O . TRP A 1 86 ? -0.899 -5.865 -3.443 1.00 92.44 86 TRP A O 1
ATOM 645 N N . THR A 1 87 ? -1.770 -7.462 -4.762 1.00 93.81 87 THR A N 1
ATOM 646 C CA . THR A 1 87 ? -2.474 -8.190 -3.703 1.00 93.81 87 THR A CA 1
ATOM 647 C C . THR A 1 87 ? -1.491 -8.694 -2.652 1.00 93.81 87 THR A C 1
ATOM 649 O O . THR A 1 87 ? -1.702 -8.433 -1.473 1.00 93.81 87 THR A O 1
ATOM 652 N N . ALA A 1 88 ? -0.376 -9.317 -3.055 1.00 93.56 88 ALA A N 1
ATOM 653 C CA . ALA A 1 88 ? 0.661 -9.781 -2.128 1.00 93.56 88 ALA A CA 1
ATOM 654 C C . ALA A 1 88 ? 1.297 -8.631 -1.330 1.00 93.56 88 ALA A C 1
ATOM 656 O O . ALA A 1 88 ? 1.482 -8.731 -0.116 1.00 93.56 88 ALA A O 1
ATOM 657 N N . LEU A 1 89 ? 1.596 -7.515 -1.998 1.00 92.31 89 LEU A N 1
ATOM 658 C CA . LEU A 1 89 ? 2.177 -6.333 -1.369 1.00 92.31 89 LEU A CA 1
ATOM 659 C C . LEU A 1 89 ? 1.216 -5.710 -0.346 1.00 92.31 89 LEU A C 1
ATOM 661 O O . LEU A 1 89 ? 1.598 -5.418 0.788 1.00 92.31 89 LEU A O 1
ATOM 665 N N . ARG A 1 90 ? -0.051 -5.545 -0.737 1.00 91.88 90 ARG A N 1
ATOM 666 C CA . ARG A 1 90 ? -1.115 -4.990 0.104 1.00 91.88 90 ARG A CA 1
ATOM 667 C C . ARG A 1 90 ? -1.440 -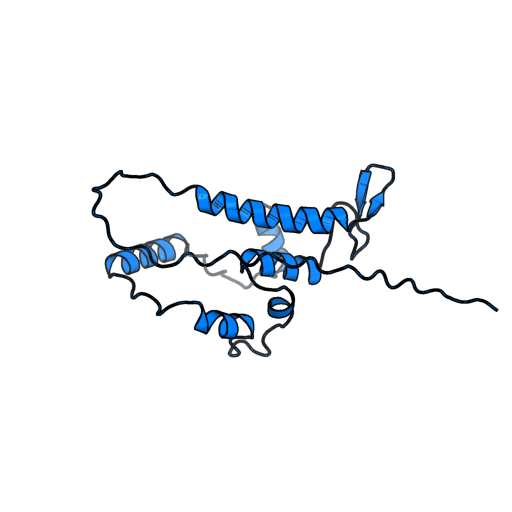5.919 1.275 1.00 91.88 90 ARG A C 1
ATOM 669 O O . ARG A 1 90 ? -1.605 -5.429 2.386 1.00 91.88 90 ARG A O 1
ATOM 676 N N . ALA A 1 91 ? -1.460 -7.233 1.057 1.00 92.00 91 ALA A N 1
ATOM 677 C CA . ALA A 1 91 ? -1.622 -8.241 2.102 1.00 92.00 91 ALA A CA 1
ATOM 678 C C . ALA A 1 91 ? -0.497 -8.171 3.139 1.00 92.00 91 ALA A C 1
ATOM 680 O O . ALA A 1 91 ? -0.775 -8.084 4.334 1.00 92.00 91 ALA A O 1
ATOM 681 N N . ALA A 1 92 ? 0.762 -8.090 2.699 1.00 91.50 92 ALA A N 1
ATOM 682 C CA . ALA A 1 92 ? 1.899 -7.931 3.601 1.00 91.50 92 ALA A CA 1
ATOM 683 C C . ALA A 1 92 ? 1.821 -6.623 4.406 1.00 91.50 92 ALA A C 1
ATOM 685 O O . ALA A 1 92 ? 1.987 -6.642 5.625 1.00 91.50 92 ALA A O 1
ATOM 686 N N . TRP A 1 93 ? 1.512 -5.500 3.748 1.00 88.19 93 TRP A N 1
ATOM 687 C CA . TRP A 1 93 ? 1.390 -4.197 4.408 1.00 88.19 93 TRP A CA 1
ATOM 688 C C . TRP A 1 93 ? 0.261 -4.169 5.446 1.00 88.19 93 TRP A C 1
ATOM 690 O O . TRP A 1 93 ? 0.443 -3.682 6.562 1.00 88.19 93 TRP A O 1
ATOM 700 N N . LEU A 1 94 ? -0.889 -4.755 5.108 1.00 87.12 94 LEU A N 1
ATOM 701 C CA . LEU A 1 94 ? -2.052 -4.829 5.994 1.00 87.12 94 LEU A CA 1
ATOM 702 C C . LEU A 1 94 ? -1.951 -5.971 7.013 1.00 87.12 94 LEU A C 1
ATOM 704 O O . LEU A 1 94 ? -2.786 -6.038 7.915 1.00 87.12 94 LEU A O 1
ATOM 708 N N . ARG A 1 95 ? -0.921 -6.824 6.910 1.00 86.44 95 ARG A N 1
ATOM 709 C CA . ARG A 1 95 ? -0.733 -8.050 7.703 1.00 86.44 95 ARG A CA 1
ATOM 710 C C . ARG A 1 95 ? -1.973 -8.949 7.659 1.00 86.44 95 ARG A C 1
ATOM 712 O O . ARG A 1 95 ? -2.426 -9.441 8.689 1.00 86.44 95 ARG A O 1
ATOM 719 N N . ALA A 1 96 ? -2.525 -9.110 6.463 1.00 89.56 96 ALA A N 1
ATOM 720 C CA . ALA A 1 96 ? -3.721 -9.892 6.174 1.00 89.56 96 ALA A CA 1
ATOM 721 C C . ALA A 1 96 ? -3.410 -10.992 5.152 1.00 89.56 96 ALA A C 1
ATOM 723 O O . ALA A 1 96 ? -2.344 -10.981 4.533 1.00 89.56 96 ALA A O 1
ATOM 724 N N . ALA A 1 97 ? -4.323 -11.946 4.984 1.00 90.88 97 ALA A N 1
ATOM 725 C CA . ALA A 1 97 ? -4.156 -13.006 3.994 1.00 90.88 97 ALA A CA 1
ATOM 726 C C . ALA A 1 97 ? -4.393 -12.470 2.567 1.00 90.88 97 ALA A C 1
ATOM 728 O O . ALA A 1 97 ? -5.212 -11.571 2.371 1.00 90.88 97 ALA A O 1
ATOM 729 N N . GLU A 1 98 ? -3.696 -13.009 1.559 1.00 92.81 98 GLU A N 1
ATOM 730 C CA . GLU A 1 98 ? -3.871 -12.576 0.159 1.00 92.81 98 GLU A CA 1
ATOM 731 C C . GLU A 1 98 ? -5.312 -12.795 -0.317 1.00 92.81 98 GLU A C 1
ATOM 733 O O . GLU A 1 98 ? -5.857 -11.950 -1.022 1.00 92.81 98 GLU A O 1
ATOM 738 N N . GLU A 1 99 ? -5.954 -13.869 0.143 1.00 92.56 99 GLU A N 1
ATOM 739 C CA . GLU A 1 99 ? -7.334 -14.225 -0.178 1.00 92.56 99 GLU A CA 1
ATOM 740 C C . GLU A 1 99 ? -8.339 -13.183 0.337 1.00 92.56 99 GLU A C 1
ATOM 742 O O . GLU A 1 99 ? -9.353 -12.927 -0.309 1.00 92.56 99 GLU A O 1
ATOM 747 N N . GLU A 1 100 ? -8.062 -12.543 1.478 1.00 89.31 100 GLU A N 1
ATOM 748 C CA . GLU A 1 100 ? -8.912 -11.471 2.013 1.00 89.31 100 GLU A CA 1
ATOM 749 C C . GLU A 1 100 ? -8.764 -10.175 1.210 1.00 89.31 100 GLU A C 1
ATOM 751 O O . GLU A 1 100 ? -9.718 -9.411 1.098 1.00 89.31 100 GLU A O 1
ATOM 756 N N . ILE A 1 101 ? -7.577 -9.931 0.649 1.00 91.50 101 ILE A N 1
ATOM 757 C CA . IL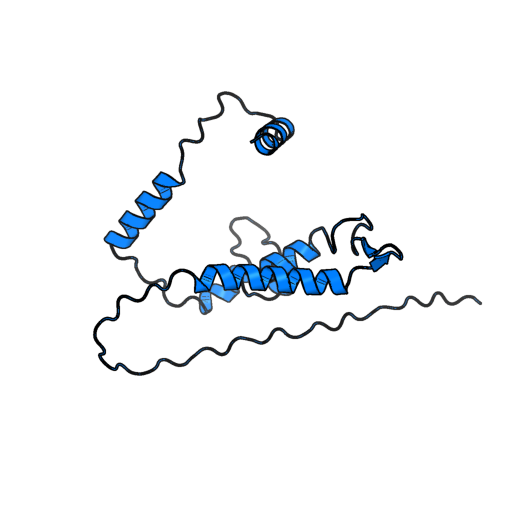E A 1 101 ? -7.256 -8.717 -0.111 1.00 91.50 101 ILE A CA 1
ATOM 758 C C . ILE A 1 101 ? -7.670 -8.817 -1.578 1.00 91.50 101 ILE A C 1
ATOM 760 O O . ILE A 1 101 ? -7.943 -7.792 -2.200 1.00 91.50 101 ILE A O 1
ATOM 764 N N . GLU A 1 102 ? -7.691 -10.026 -2.140 1.00 92.50 102 GLU A N 1
ATOM 765 C CA . GLU A 1 102 ? -8.050 -10.267 -3.541 1.00 92.50 102 GLU A CA 1
ATOM 766 C C . GLU A 1 102 ? -9.503 -9.882 -3.854 1.00 92.50 102 GLU A C 1
ATOM 768 O O . GLU A 1 102 ? -9.808 -9.502 -4.983 1.00 92.50 102 GLU A O 1
ATOM 773 N N . HIS A 1 103 ? -10.388 -9.935 -2.857 1.00 89.12 103 HIS A N 1
ATOM 774 C CA . HIS A 1 103 ? -11.791 -9.573 -3.014 1.00 89.12 103 HIS A CA 1
ATOM 775 C C . HIS A 1 103 ? -11.968 -8.058 -2.871 1.00 89.12 103 HIS A C 1
ATOM 777 O O . HIS A 1 103 ? -11.906 -7.509 -1.770 1.00 89.12 103 HIS A O 1
ATOM 783 N N . GLU A 1 104 ? -12.188 -7.376 -3.996 1.00 82.81 104 GLU A N 1
ATOM 784 C CA . GLU A 1 104 ? -12.594 -5.971 -3.982 1.00 82.81 104 GLU A CA 1
ATOM 785 C C . GLU A 1 104 ? -14.029 -5.835 -3.443 1.00 82.81 104 GLU A C 1
ATOM 787 O O . GLU A 1 104 ? -14.877 -6.675 -3.760 1.00 82.81 104 GLU A O 1
ATOM 792 N N . PRO A 1 105 ? -14.312 -4.802 -2.627 1.00 88.50 105 PRO A N 1
ATOM 793 C CA . PRO A 1 105 ? -15.670 -4.526 -2.174 1.00 88.50 105 PRO A CA 1
ATOM 794 C C . PRO A 1 105 ? -16.570 -4.197 -3.370 1.00 88.50 105 PRO A C 1
ATOM 796 O O . PRO A 1 105 ? -16.132 -3.578 -4.344 1.00 88.50 105 PRO A O 1
ATOM 799 N N . GLU A 1 106 ? -17.838 -4.603 -3.300 1.00 89.44 106 GLU A N 1
ATOM 800 C CA . GLU A 1 106 ? -18.778 -4.432 -4.420 1.00 89.44 106 GLU A CA 1
ATOM 801 C C . GLU A 1 106 ? -19.147 -2.959 -4.654 1.00 89.44 106 GLU A C 1
ATOM 803 O O . GLU A 1 106 ? -19.508 -2.561 -5.766 1.00 89.44 106 GLU A O 1
ATOM 808 N N . SER A 1 107 ? -19.055 -2.139 -3.605 1.00 92.12 107 SER A N 1
ATOM 809 C CA . SER A 1 107 ? -19.295 -0.702 -3.659 1.00 92.12 107 SER A CA 1
ATOM 810 C C . SER A 1 107 ? -18.410 0.055 -2.670 1.00 92.12 107 SER A C 1
ATOM 812 O O . SER A 1 107 ? -17.687 -0.528 -1.869 1.00 92.12 107 SER A O 1
ATOM 814 N N . PHE A 1 108 ? -18.457 1.384 -2.730 1.00 83.44 108 PHE A N 1
ATOM 815 C CA . PHE A 1 108 ? -17.714 2.238 -1.804 1.00 83.44 108 PHE A CA 1
ATOM 816 C C . PHE A 1 108 ? -18.268 2.179 -0.368 1.00 83.44 108 PHE A C 1
ATOM 818 O O . PHE A 1 108 ? -17.534 2.389 0.593 1.00 83.44 108 PHE A O 1
ATOM 825 N N . GLU A 1 109 ? -19.566 1.911 -0.223 1.00 92.69 109 GLU A N 1
ATOM 826 C CA . GLU A 1 109 ? -20.264 1.759 1.056 1.00 92.69 109 GLU A CA 1
ATOM 827 C C . GLU A 1 109 ? -20.102 0.361 1.662 1.00 92.69 109 GLU A C 1
ATOM 829 O O . GLU A 1 109 ? -20.397 0.176 2.844 1.00 92.69 109 GLU A O 1
ATOM 834 N N . ASP A 1 110 ? -19.652 -0.614 0.868 1.00 89.69 110 ASP A N 1
ATOM 835 C CA . ASP A 1 110 ? -19.289 -1.933 1.361 1.00 89.69 110 ASP A CA 1
ATOM 836 C C . ASP A 1 110 ? -17.940 -1.837 2.098 1.00 89.69 110 ASP A C 1
ATOM 838 O O . ASP A 1 110 ? -16.912 -1.561 1.473 1.00 89.69 110 ASP A O 1
ATOM 842 N N . PRO A 1 111 ? -17.905 -2.065 3.425 1.00 83.31 111 PRO A N 1
ATOM 843 C CA . PRO A 1 111 ? -16.653 -2.046 4.180 1.00 83.31 111 PRO A CA 1
ATOM 844 C C . PRO A 1 111 ? -15.664 -3.116 3.683 1.00 83.31 111 PRO A C 1
ATOM 846 O O . PRO A 1 111 ? -14.459 -3.010 3.920 1.00 83.31 111 PRO A O 1
ATOM 849 N N . GLY A 1 112 ? -16.150 -4.145 2.984 1.00 89.00 112 GLY A N 1
ATOM 850 C CA . GLY A 1 112 ? -15.344 -5.237 2.471 1.00 89.00 112 GLY A CA 1
ATOM 851 C C . GLY A 1 112 ? -14.905 -6.220 3.557 1.00 89.00 112 GLY A C 1
ATOM 852 O O . GLY A 1 112 ? -14.890 -5.933 4.759 1.00 89.00 112 GLY A O 1
ATOM 853 N N . SER A 1 113 ? -14.498 -7.409 3.110 1.00 85.75 113 SER A N 1
ATOM 854 C CA . SER A 1 113 ? -14.074 -8.532 3.960 1.00 85.75 113 SER A CA 1
ATOM 855 C C . SER A 1 113 ? -12.999 -8.131 4.970 1.00 85.75 113 SER A C 1
ATOM 857 O O . SER A 1 113 ? -13.112 -8.428 6.157 1.00 85.75 113 SER A O 1
ATOM 859 N N . LEU A 1 114 ? -11.981 -7.398 4.516 1.00 85.00 114 LEU A N 1
ATOM 860 C CA . LEU A 1 114 ? -10.847 -7.007 5.341 1.00 85.00 114 LEU A CA 1
ATOM 861 C C . LEU A 1 114 ? -11.261 -6.123 6.523 1.00 85.00 114 LEU A C 1
ATOM 863 O O . LEU A 1 114 ? -10.802 -6.333 7.649 1.00 85.00 114 LEU A O 1
ATOM 867 N N . GLN A 1 115 ? -12.101 -5.116 6.283 1.00 85.00 115 GLN A N 1
ATOM 868 C CA . GLN A 1 115 ? -12.533 -4.209 7.342 1.00 85.00 115 GLN A CA 1
ATOM 869 C C . GLN A 1 115 ? -13.428 -4.948 8.338 1.00 85.00 115 GLN A C 1
ATOM 871 O O . GLN A 1 115 ? -13.268 -4.762 9.544 1.00 85.00 115 GLN A O 1
ATOM 876 N N . THR A 1 116 ? -14.299 -5.841 7.858 1.00 85.31 116 THR A N 1
ATOM 877 C CA . THR A 1 116 ? -15.128 -6.691 8.720 1.00 85.31 116 THR A CA 1
ATOM 878 C C . THR A 1 116 ? -14.285 -7.641 9.576 1.00 85.31 116 THR A C 1
ATOM 880 O O . THR A 1 116 ? -14.495 -7.694 10.788 1.00 85.31 116 THR A O 1
ATOM 883 N N . SER A 1 117 ? -13.290 -8.330 9.001 1.00 82.62 117 SER A N 1
ATOM 884 C CA . SER A 1 117 ? -12.369 -9.208 9.745 1.00 82.62 117 SER A CA 1
ATOM 885 C C . SER A 1 117 ? -11.598 -8.438 10.823 1.00 82.62 117 SER A C 1
ATOM 887 O O . SER A 1 117 ? -11.391 -8.930 11.934 1.00 82.62 117 SER A O 1
ATOM 889 N N . ARG A 1 118 ? -11.191 -7.198 10.525 1.00 82.19 118 ARG A N 1
ATOM 890 C CA . ARG A 1 118 ? -10.429 -6.359 11.462 1.00 82.19 118 ARG A CA 1
ATOM 891 C C . ARG A 1 118 ? -11.283 -5.689 12.524 1.00 82.19 118 ARG A C 1
ATOM 893 O O . ARG A 1 118 ? -10.747 -5.400 13.591 1.00 82.19 118 ARG A O 1
ATOM 900 N N . ALA A 1 119 ? -12.572 -5.469 12.283 1.00 81.75 119 ALA A N 1
ATOM 901 C CA . ALA A 1 119 ? -13.459 -4.815 13.244 1.00 81.75 119 ALA A CA 1
ATOM 902 C C . ALA A 1 119 ? -13.505 -5.539 14.605 1.00 81.75 119 ALA A C 1
ATOM 904 O O . ALA A 1 119 ? -13.747 -4.898 15.621 1.00 81.75 119 ALA A O 1
ATOM 905 N N . GLY A 1 120 ? -13.231 -6.851 14.640 1.00 72.69 120 GLY A N 1
ATOM 906 C CA . GLY A 1 120 ? -13.114 -7.623 15.884 1.00 72.69 120 GLY A CA 1
ATOM 907 C C . GLY A 1 120 ? -11.711 -7.663 16.510 1.00 72.69 120 GLY A C 1
ATOM 908 O O . GLY A 1 120 ? -11.579 -8.061 17.665 1.00 72.69 120 GLY A O 1
ATOM 909 N N . LEU A 1 121 ? -10.666 -7.286 15.765 1.00 75.25 121 LEU A N 1
ATOM 910 C CA . LEU A 1 121 ? -9.266 -7.297 16.220 1.00 75.25 121 LEU A CA 1
ATOM 911 C C . LEU A 1 121 ? -8.800 -5.932 16.713 1.00 75.25 121 LEU A C 1
ATOM 913 O O . LEU A 1 121 ? -7.948 -5.843 17.598 1.00 75.25 121 LEU A O 1
ATOM 917 N N . VAL A 1 122 ? -9.334 -4.867 16.120 1.00 70.31 122 VAL A N 1
ATOM 918 C CA . VAL A 1 122 ? -9.149 -3.519 16.637 1.00 70.31 122 VAL A CA 1
ATOM 919 C C . VAL A 1 122 ? -9.964 -3.472 17.922 1.00 70.31 122 VAL A C 1
ATOM 921 O O . VAL A 1 122 ? -11.189 -3.553 17.890 1.00 70.31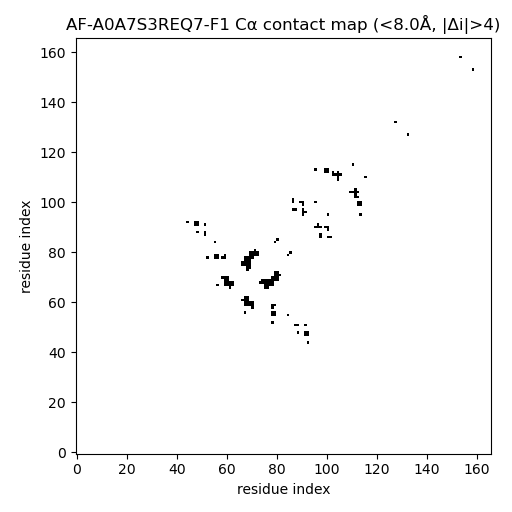 122 VAL A O 1
ATOM 924 N N . GLY A 1 123 ? -9.273 -3.428 19.065 1.00 72.06 123 GLY A N 1
ATOM 925 C CA . GLY A 1 123 ? -9.919 -3.177 20.351 1.00 72.06 123 GLY A CA 1
ATOM 926 C C . GLY A 1 123 ? -10.768 -1.900 20.295 1.00 72.06 123 GLY A C 1
ATOM 927 O O . GLY A 1 123 ? -10.713 -1.175 19.299 1.00 72.06 123 GLY A O 1
ATOM 928 N N . PRO A 1 124 ? -11.554 -1.598 21.342 1.00 76.19 124 PRO A N 1
ATOM 929 C CA . PRO A 1 124 ? -12.312 -0.352 21.383 1.00 76.19 124 PRO A CA 1
ATOM 930 C C . PRO A 1 124 ? -11.389 0.798 20.980 1.00 76.19 124 PRO A C 1
ATOM 932 O O . PRO A 1 124 ? -10.306 0.940 21.553 1.00 76.19 124 PRO A O 1
ATOM 935 N N . ILE A 1 125 ? -11.776 1.521 19.921 1.00 76.62 125 ILE A N 1
ATOM 936 C CA . ILE A 1 125 ? -11.023 2.672 19.424 1.00 76.62 125 ILE A CA 1
ATOM 937 C C . ILE A 1 125 ? -10.800 3.555 20.642 1.00 76.62 125 ILE A C 1
ATOM 939 O O . ILE A 1 125 ? -11.765 3.975 21.278 1.00 76.62 125 ILE A O 1
ATOM 943 N N . ARG A 1 126 ? -9.535 3.734 21.034 1.00 87.25 126 ARG A N 1
ATOM 944 C CA . ARG A 1 126 ? -9.227 4.590 22.171 1.00 87.25 126 ARG A CA 1
ATOM 945 C C . ARG A 1 126 ? -9.632 5.996 21.768 1.00 87.25 126 ARG A C 1
ATOM 947 O O . ARG A 1 126 ? -9.214 6.460 20.707 1.00 87.25 126 ARG A O 1
ATOM 954 N N . ASP A 1 127 ? -10.400 6.656 22.620 1.00 90.00 127 ASP A N 1
ATOM 955 C CA . ASP A 1 127 ? -10.645 8.078 22.452 1.00 90.00 127 ASP A CA 1
ATOM 956 C C . ASP A 1 127 ? -9.287 8.798 22.444 1.00 90.00 127 ASP A C 1
ATOM 958 O O . ASP A 1 127 ? -8.422 8.558 23.299 1.00 90.00 127 ASP A O 1
ATOM 962 N N . LEU A 1 128 ? -9.068 9.612 21.412 1.00 91.12 128 LEU A N 1
ATOM 963 C CA . LEU A 1 128 ? -7.908 10.490 21.346 1.00 91.12 128 LEU A CA 1
ATOM 964 C C . LEU A 1 128 ? -8.094 11.585 22.392 1.00 91.12 128 LEU A C 1
ATOM 966 O O . LEU A 1 128 ? -9.195 12.113 22.564 1.00 91.12 128 LEU A O 1
ATOM 970 N N . SER A 1 129 ? -7.025 11.903 23.115 1.00 94.50 129 SER A N 1
ATOM 971 C CA . SER A 1 129 ? -7.044 13.066 23.998 1.00 94.50 129 SER A CA 1
ATOM 972 C C . SER A 1 129 ? -7.140 14.353 23.1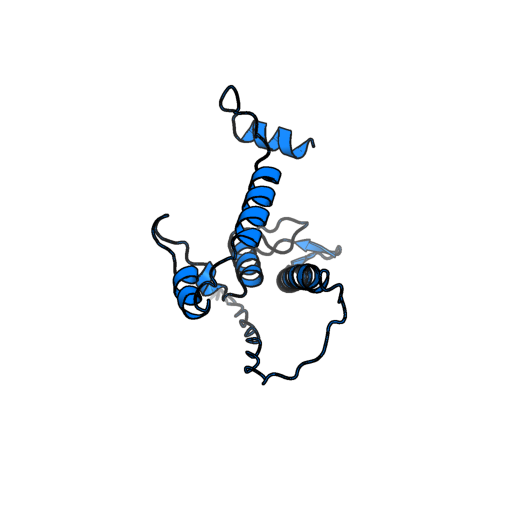72 1.00 94.50 129 SER A C 1
ATOM 974 O O . SER A 1 129 ? -6.796 14.364 21.993 1.00 94.50 129 SER A O 1
ATOM 976 N N . GLU A 1 130 ? -7.600 15.443 23.787 1.00 95.44 130 GLU A N 1
ATOM 977 C CA . GLU A 1 130 ? -7.752 16.740 23.109 1.00 95.44 130 GLU A CA 1
ATOM 978 C C . GLU A 1 130 ? -6.441 17.216 22.461 1.00 95.44 130 GLU A C 1
ATOM 980 O O . GLU A 1 130 ? -6.459 17.637 21.311 1.00 95.44 130 GLU A O 1
ATOM 985 N N . GLY A 1 131 ? -5.300 17.040 23.139 1.00 94.81 131 GLY A N 1
ATOM 986 C CA . GLY A 1 131 ? -3.988 17.385 22.578 1.00 94.81 131 GLY A CA 1
ATOM 987 C C . GLY A 1 131 ? -3.568 16.499 21.401 1.00 94.81 131 GLY A C 1
ATOM 988 O O . GLY A 1 131 ? -3.050 17.001 20.417 1.00 94.81 131 GLY A O 1
ATOM 989 N N . GLU A 1 132 ? -3.849 15.191 21.441 1.00 93.88 132 GLU A N 1
ATOM 990 C CA . GLU A 1 132 ? -3.571 14.307 20.293 1.00 93.88 132 GLU A CA 1
ATOM 991 C C . GLU A 1 132 ? -4.467 14.622 19.090 1.00 93.88 132 GLU A C 1
ATOM 993 O O . GLU A 1 132 ? -4.072 14.402 17.945 1.00 93.88 132 GLU A O 1
ATOM 998 N N . LEU A 1 133 ? -5.689 15.096 19.347 1.00 94.25 133 LEU A N 1
ATOM 999 C CA . LEU A 1 133 ? -6.600 15.556 18.308 1.00 94.25 133 LEU A CA 1
ATOM 1000 C C . LEU A 1 133 ? -6.076 16.843 17.654 1.00 94.25 133 LEU A C 1
ATOM 1002 O O . LEU A 1 133 ? -6.077 16.923 16.430 1.00 94.25 133 LEU A O 1
ATOM 1006 N N . GLU A 1 134 ? -5.600 17.799 18.457 1.00 95.62 134 GLU A N 1
ATOM 1007 C CA . GLU A 1 134 ? -4.966 19.043 17.995 1.00 95.62 134 GLU A CA 1
ATOM 1008 C C . GLU A 1 134 ? -3.699 18.745 17.177 1.00 95.62 134 GLU A C 1
ATOM 1010 O O . GLU A 1 134 ? -3.581 19.198 16.041 1.00 95.62 134 GLU A O 1
ATOM 1015 N N . ASP A 1 135 ? -2.813 17.875 17.673 1.00 93.00 135 ASP A N 1
ATOM 1016 C CA . ASP A 1 135 ? -1.614 17.441 16.942 1.00 93.00 135 ASP A CA 1
ATOM 1017 C C . ASP A 1 135 ? -1.967 16.787 15.591 1.00 93.00 135 ASP A C 1
ATOM 1019 O O . ASP A 1 135 ? -1.269 16.968 14.585 1.00 93.00 135 ASP A O 1
ATOM 1023 N N . LEU A 1 136 ? -3.044 15.992 15.552 1.00 90.56 136 LEU A N 1
ATOM 1024 C CA . LEU A 1 136 ? -3.527 15.368 14.322 1.00 90.56 136 LEU A CA 1
ATOM 1025 C C . LEU A 1 136 ? -4.097 16.407 13.350 1.00 90.56 136 LEU A C 1
ATOM 1027 O O . LEU A 1 136 ? -3.848 16.293 12.150 1.00 90.56 136 LEU A O 1
ATOM 1031 N N . GLU A 1 137 ? -4.843 17.393 13.845 1.00 89.81 137 GLU A N 1
ATOM 1032 C CA . GLU A 1 137 ? -5.359 18.514 13.055 1.00 89.81 137 GLU A CA 1
ATOM 1033 C C . GLU A 1 137 ? -4.206 19.319 12.443 1.00 89.81 137 GLU A C 1
ATOM 1035 O O . GLU A 1 137 ? -4.173 19.492 11.225 1.00 89.81 137 GLU A O 1
ATOM 1040 N N . ASP A 1 138 ? -3.184 19.658 13.231 1.00 88.75 138 ASP A N 1
ATOM 1041 C CA . ASP A 1 138 ? -1.967 20.331 12.764 1.00 88.75 138 ASP A CA 1
ATOM 1042 C C . ASP A 1 138 ? -1.221 19.514 11.698 1.00 88.75 138 ASP A C 1
ATOM 1044 O O . ASP A 1 138 ? -0.772 20.042 10.673 1.00 88.75 138 ASP A O 1
ATOM 1048 N N . CYS A 1 139 ? -1.092 18.200 11.905 1.00 85.75 139 CYS A N 1
ATOM 1049 C CA . CYS A 1 139 ? -0.486 17.306 10.921 1.00 85.75 139 CYS A CA 1
ATOM 1050 C C . CYS A 1 139 ? -1.293 17.274 9.621 1.00 85.75 139 CYS A C 1
ATOM 1052 O O . CYS A 1 139 ? -0.705 17.308 8.535 1.00 85.75 139 CYS A O 1
ATOM 1054 N N . LEU A 1 140 ? -2.623 17.194 9.723 1.00 84.00 140 LEU A N 1
ATOM 1055 C CA . LEU A 1 140 ? -3.525 17.211 8.578 1.00 84.00 140 LEU A CA 1
ATOM 1056 C C . LEU A 1 140 ? -3.414 18.536 7.830 1.00 84.00 140 LEU A C 1
ATOM 1058 O O . LEU A 1 140 ? -3.238 18.510 6.617 1.00 84.00 140 LEU A O 1
ATOM 1062 N N . ASP A 1 141 ? -3.397 19.667 8.520 1.00 82.69 141 ASP A N 1
ATOM 1063 C CA . ASP A 1 141 ? -3.218 20.983 7.912 1.00 82.69 141 ASP A CA 1
ATOM 1064 C C . ASP A 1 141 ? -1.841 21.137 7.248 1.00 82.69 141 ASP A C 1
ATOM 1066 O O . ASP A 1 141 ? -1.722 21.721 6.167 1.00 82.69 141 ASP A O 1
ATOM 1070 N N . ALA A 1 142 ? -0.791 20.543 7.820 1.00 81.75 142 ALA A N 1
ATOM 1071 C CA . ALA A 1 142 ? 0.545 20.546 7.229 1.00 81.75 142 ALA A CA 1
ATOM 1072 C C . ALA A 1 142 ? 0.639 19.709 5.937 1.00 81.75 142 ALA A C 1
ATOM 1074 O O . ALA A 1 142 ? 1.367 20.079 5.004 1.00 81.75 142 ALA A O 1
ATOM 1075 N N . VAL A 1 143 ? -0.077 18.577 5.857 1.00 76.62 143 VAL A N 1
ATOM 1076 C CA . VAL A 1 143 ? -0.118 17.733 4.643 1.00 76.62 143 VAL A CA 1
ATOM 1077 C C . VAL A 1 143 ? -1.167 18.199 3.638 1.00 76.62 143 VAL A C 1
ATOM 1079 O O . VAL A 1 143 ? -0.972 18.025 2.430 1.00 76.62 143 VAL A O 1
ATOM 1082 N N . VAL A 1 144 ? -2.223 18.869 4.101 1.00 68.62 144 VAL A N 1
ATOM 1083 C CA . VAL A 1 144 ? -3.138 19.681 3.300 1.00 68.62 144 VAL A CA 1
ATOM 1084 C C . VAL A 1 144 ? -2.395 20.964 2.943 1.00 68.62 144 VAL A C 1
ATOM 1086 O O . VAL A 1 144 ? -2.758 22.087 3.284 1.00 68.62 144 VAL A O 1
ATOM 1089 N N . ARG A 1 145 ? -1.337 20.818 2.138 1.00 55.97 145 ARG A N 1
ATOM 1090 C CA . ARG A 1 145 ? -0.899 21.947 1.325 1.00 55.97 145 ARG A CA 1
ATOM 1091 C C . ARG A 1 145 ? -2.139 22.450 0.591 1.00 55.97 145 ARG A C 1
ATOM 1093 O O . ARG A 1 145 ? -2.940 21.621 0.140 1.00 55.97 145 ARG A O 1
ATOM 1100 N N . PRO A 1 146 ? -2.302 23.764 0.380 1.00 63.44 146 PRO A N 1
ATOM 1101 C CA . PRO A 1 146 ? -3.249 24.209 -0.616 1.00 63.44 146 PRO A CA 1
ATOM 1102 C C . PRO A 1 146 ? -2.751 23.626 -1.936 1.00 63.44 146 PRO A C 1
ATOM 1104 O O . PRO A 1 146 ? -1.853 24.184 -2.560 1.00 63.44 146 PRO A O 1
ATOM 1107 N N . PHE A 1 147 ? -3.283 22.476 -2.355 1.00 62.19 147 PHE A N 1
ATOM 1108 C CA . PHE A 1 147 ? -3.194 22.056 -3.737 1.00 62.19 147 PHE A CA 1
ATOM 1109 C C . PHE A 1 147 ? -3.939 23.162 -4.467 1.00 62.19 147 PHE A C 1
ATOM 1111 O O . PHE A 1 147 ? -5.158 23.285 -4.287 1.00 62.19 147 PHE A O 1
ATOM 1118 N N . PRO A 1 148 ? -3.230 24.059 -5.176 1.00 63.81 148 PRO A N 1
ATOM 1119 C CA . PRO A 1 148 ? -3.892 25.182 -5.798 1.00 63.81 148 PRO A CA 1
ATOM 1120 C C . PRO A 1 148 ? -4.973 24.590 -6.685 1.00 63.81 148 PRO A C 1
ATOM 1122 O O . PRO A 1 148 ? -4.690 23.720 -7.513 1.00 63.81 148 PRO A O 1
ATOM 1125 N N . ARG A 1 149 ? -6.225 25.010 -6.466 1.00 66.62 149 ARG A N 1
ATOM 1126 C CA . ARG A 1 149 ? -7.337 24.532 -7.283 1.00 66.62 149 ARG A CA 1
ATOM 1127 C C . ARG A 1 149 ? -6.940 24.745 -8.732 1.00 66.62 149 ARG A C 1
ATOM 1129 O O . ARG A 1 149 ? -6.671 25.879 -9.141 1.00 66.62 149 ARG A O 1
ATOM 1136 N N . LEU A 1 150 ? -6.845 2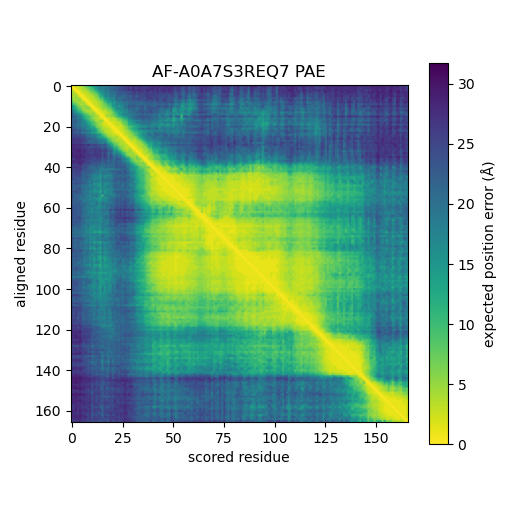3.653 -9.485 1.00 62.59 150 LEU A N 1
ATOM 1137 C CA . LEU A 1 150 ? -6.494 23.739 -10.889 1.00 62.59 150 LEU A CA 1
ATOM 1138 C C . LEU A 1 150 ? -7.525 24.660 -11.547 1.00 62.59 150 LEU A C 1
ATOM 1140 O O . LEU A 1 150 ? -8.723 24.388 -11.519 1.00 62.59 150 LEU A O 1
ATOM 1144 N N . LYS A 1 151 ? -7.065 25.780 -12.119 1.00 82.94 151 LYS A N 1
ATOM 1145 C CA . LYS A 1 151 ? -7.943 26.777 -12.767 1.00 82.94 151 LYS A CA 1
ATOM 1146 C C . LYS A 1 151 ? -8.755 26.181 -13.924 1.00 82.94 151 LYS A C 1
ATOM 1148 O O . LYS A 1 151 ? -9.720 26.782 -14.380 1.00 82.94 151 LYS A O 1
ATOM 1153 N N . ARG A 1 152 ? -8.328 25.020 -14.416 1.00 83.62 152 ARG A N 1
ATOM 1154 C CA . ARG A 1 152 ? -8.953 24.206 -15.453 1.00 83.62 152 ARG A CA 1
ATOM 1155 C C . ARG A 1 152 ? -8.647 22.744 -15.163 1.00 83.62 152 ARG A C 1
ATOM 1157 O O . ARG A 1 152 ? -7.573 22.454 -14.641 1.00 83.62 152 ARG A O 1
ATOM 1164 N N . SER A 1 153 ? -9.540 21.834 -15.537 1.00 83.31 153 SER A N 1
ATOM 1165 C CA . SER A 1 153 ? -9.198 20.414 -15.563 1.00 83.31 153 SER A CA 1
ATOM 1166 C C . SER A 1 153 ? -7.967 20.203 -16.455 1.00 83.31 153 SER A C 1
ATOM 1168 O O . SER A 1 153 ? -7.839 20.800 -17.528 1.00 83.31 153 SER A O 1
ATOM 1170 N N . VAL A 1 154 ? -7.022 19.397 -15.977 1.00 85.69 154 VAL A N 1
ATOM 1171 C CA . VAL A 1 154 ? -5.832 18.996 -16.732 1.00 85.69 154 VAL A CA 1
ATOM 1172 C C . VAL A 1 154 ? -6.019 17.527 -17.111 1.00 85.69 154 VAL A C 1
ATOM 1174 O O . VAL A 1 154 ? -6.380 16.736 -16.238 1.00 85.69 154 VAL A O 1
ATOM 1177 N N . PRO A 1 155 ? -5.820 17.135 -18.382 1.00 92.25 155 PRO A N 1
ATOM 1178 C CA . PRO A 1 155 ? -5.860 15.730 -18.772 1.00 92.25 155 PRO A CA 1
ATOM 1179 C C . PRO A 1 155 ? -4.858 14.905 -17.959 1.00 92.25 155 PRO A C 1
ATOM 1181 O O . PRO A 1 155 ? -3.725 15.345 -17.757 1.00 92.25 155 PRO A O 1
ATOM 1184 N N . LEU A 1 156 ? -5.248 13.697 -17.538 1.00 74.12 156 LEU A N 1
ATOM 1185 C CA . LEU A 1 156 ? -4.431 12.826 -16.682 1.00 74.12 156 LEU A CA 1
ATOM 1186 C C . LEU A 1 156 ? -3.003 12.649 -17.217 1.00 74.12 156 LEU A C 1
ATOM 1188 O O . LEU A 1 156 ? -2.045 12.765 -16.462 1.00 74.12 156 LEU A O 1
ATOM 1192 N N . THR A 1 157 ? -2.850 12.462 -18.528 1.00 90.56 157 THR A N 1
ATOM 1193 C CA . THR A 1 157 ? -1.543 12.307 -19.185 1.00 90.56 157 THR A CA 1
ATOM 1194 C C . THR A 1 157 ? -0.607 13.488 -18.924 1.00 90.56 157 THR A C 1
ATOM 1196 O O . THR A 1 157 ? 0.581 13.298 -18.694 1.00 90.56 157 THR A O 1
ATOM 1199 N N . GLN A 1 158 ? -1.141 14.711 -18.920 1.00 89.44 158 GLN A N 1
ATOM 1200 C CA . GLN A 1 158 ? -0.359 15.921 -18.680 1.00 89.44 158 GLN A CA 1
ATOM 1201 C C . GLN A 1 158 ? -0.025 16.086 -17.191 1.00 89.44 158 GLN A C 1
ATOM 1203 O O . GLN A 1 158 ? 1.062 16.548 -16.859 1.00 89.44 158 GLN A O 1
ATOM 1208 N N . ALA A 1 159 ? -0.923 15.667 -16.294 1.00 82.75 159 ALA A N 1
ATOM 1209 C CA . ALA A 1 159 ? -0.645 15.642 -14.860 1.00 82.75 159 ALA A CA 1
ATOM 1210 C C . ALA A 1 159 ? 0.482 14.651 -14.510 1.00 82.75 159 ALA A C 1
ATOM 1212 O O . ALA A 1 159 ? 1.378 15.007 -13.749 1.00 82.75 159 ALA A O 1
ATOM 1213 N N . VAL A 1 160 ? 0.474 13.455 -15.115 1.00 78.38 160 VAL A N 1
ATOM 1214 C CA . VAL A 1 160 ? 1.524 12.433 -14.943 1.00 78.38 160 VAL A CA 1
ATOM 1215 C C . VAL A 1 160 ? 2.885 12.965 -15.400 1.00 78.38 160 VAL A C 1
ATOM 1217 O O . VAL A 1 160 ? 3.837 12.928 -14.631 1.00 78.38 160 VAL A O 1
ATOM 1220 N N . GLN A 1 161 ? 2.958 13.569 -16.591 1.00 84.88 161 GLN A N 1
ATOM 1221 C CA . GLN A 1 161 ? 4.204 14.153 -17.106 1.00 84.88 161 GLN A CA 1
ATOM 1222 C C . GLN A 1 161 ? 4.767 15.266 -16.213 1.00 84.88 161 GLN A C 1
ATOM 1224 O O . GLN A 1 161 ? 5.978 15.371 -16.045 1.00 84.88 161 GLN A O 1
ATOM 1229 N N . CYS A 1 162 ? 3.907 16.115 -15.642 1.00 75.25 162 CYS A N 1
ATOM 1230 C CA . CYS A 1 162 ? 4.355 17.153 -14.714 1.00 75.25 162 CYS A CA 1
ATOM 1231 C C . CYS A 1 162 ? 4.881 16.571 -13.395 1.00 75.25 162 CYS A C 1
ATOM 1233 O O . CYS A 1 162 ? 5.814 17.136 -12.834 1.00 75.25 162 CYS A O 1
ATOM 1235 N N . ALA A 1 163 ? 4.292 15.477 -12.903 1.00 73.31 163 ALA A N 1
ATOM 1236 C CA . ALA A 1 163 ? 4.743 14.814 -11.682 1.00 73.31 163 ALA A CA 1
ATOM 1237 C C . ALA A 1 163 ? 6.089 14.095 -11.874 1.00 73.31 163 ALA A C 1
ATOM 1239 O O . ALA A 1 163 ? 6.920 14.131 -10.977 1.00 73.31 163 ALA A O 1
ATOM 1240 N N . GLU A 1 164 ? 6.325 13.496 -13.044 1.00 74.62 164 GLU A N 1
ATOM 1241 C CA . GLU A 1 164 ? 7.590 12.825 -13.391 1.00 74.62 164 GLU A CA 1
ATOM 1242 C C . GLU A 1 164 ? 8.772 13.793 -13.600 1.00 74.62 164 GLU A C 1
ATOM 1244 O O . GLU A 1 164 ? 9.922 13.362 -13.625 1.00 74.62 164 GLU A O 1
ATOM 1249 N N . ALA A 1 165 ? 8.503 15.092 -13.777 1.00 73.56 165 ALA A N 1
ATOM 1250 C CA . ALA A 1 165 ? 9.514 16.119 -14.042 1.00 73.56 165 ALA A CA 1
ATOM 1251 C C . ALA A 1 165 ? 10.031 16.855 -12.785 1.00 73.56 165 ALA A C 1
ATOM 1253 O O . ALA A 1 165 ? 10.872 17.747 -12.925 1.00 73.56 165 ALA A O 1
ATOM 1254 N N . LEU A 1 166 ? 9.508 16.531 -11.596 1.00 60.94 166 LEU A N 1
ATOM 1255 C CA . LEU A 1 166 ? 9.919 17.077 -10.292 1.00 60.94 166 LEU A CA 1
ATOM 1256 C C . LEU A 1 166 ? 10.906 16.141 -9.587 1.00 60.94 166 LEU A C 1
ATOM 1258 O O . LEU A 1 166 ? 11.825 16.683 -8.934 1.00 60.94 166 LEU A O 1
#